Protein AF-A0A318NJJ4-F1 (afdb_monomer)

Organism: NCBI:txid2116518

Mean predicted aligned error: 2.88 Å

pLDDT: mean 95.87, std 5.03, range [59.62, 98.81]

Solvent-accessible surface area (backbone atoms only — not comparable to full-atom values): 5791 Å² total; per-residue (Å²): 135,92,82,80,89,62,46,70,67,84,82,69,56,73,90,55,97,40,100,85,46,80,36,37,73,39,50,34,52,39,53,55,47,21,29,58,55,39,72,49,64,52,66,78,52,62,68,46,78,46,83,52,81,83,38,90,68,54,39,61,36,51,52,50,21,47,42,76,59,43,64,56,92,56,97,63,81,70,46,77,47,33,70,34,80,80,70,46,85,80,78,131

Secondary structure (DSSP, 8-state):
--------------S-SSTT---HHHHHHHHHHHHHHHT--GGG--EEE------TTHHHHHHHHHHHHHSSS-SSPPEEE-THHHH-----

Radius of gyration: 13.85 Å; Cα contacts (8 Å, |Δi|>4): 101; chains: 1; bounding box: 32×30×33 Å

InterPro domains:
  IPR014031 Beta-ketoacyl synthase, C-terminal domain [PF02801] (2-92)
  IPR016039 Thiolase-like [G3DSA:3.40.47.10] (1-92)
  IPR016039 Thiolase-like [SSF53901] (1-91)
  IPR020841 Polyketide synthase, beta-ketoacyl synthase domain [PS52004] (1-92)
  IPR020841 Polyketide synthase, beta-ketoacyl synthase domain [SM00825] (1-92)
  IPR050091 Polyketide and Nonribosomal Peptide Biosynthesis Enzymes [PTHR43775] (1-92)

Sequence (92 aa):
VLAVIRGAASNQDGASNGLTAPNGPAQQRLVRLALANARLAADQVDAVDGHGTATELGDPIEAQALLATYGKDRDRPLWLSSVKSNLGHSQA

Foldseek 3Di:
DPDDQLFAFDDDQPDDPDPPQHHLVRLLVRVVRRCVSSVHQLQPAAEDADPPQVDPRVVVSRVVSNCVRNVPPYPDDRHYHHCCVVVNDPDD

Structure (mmCIF, N/CA/C/O backbone):
data_AF-A0A318NJJ4-F1
#
_entry.id   AF-A0A318NJJ4-F1
#
loop_
_atom_site.group_PDB
_atom_site.id
_atom_site.type_symbol
_atom_site.label_atom_id
_atom_site.label_alt_id
_atom_site.label_comp_id
_atom_site.label_asym_id
_atom_site.label_entity_id
_atom_site.label_seq_id
_atom_site.pdbx_PDB_ins_code
_atom_site.Cartn_x
_atom_site.Cartn_y
_atom_site.Cartn_z
_atom_site.occupancy
_atom_site.B_iso_or_equiv
_atom_site.auth_seq_id
_atom_site.auth_comp_id
_atom_site.auth_asym_id
_atom_site.auth_atom_id
_atom_site.pdbx_PDB_model_num
ATOM 1 N N . VAL A 1 1 ? -11.967 -19.888 12.771 1.00 89.38 1 VAL A N 1
ATOM 2 C CA . VAL A 1 1 ? -11.862 -19.114 11.509 1.00 89.38 1 VAL A CA 1
ATOM 3 C C . VAL A 1 1 ? -11.030 -17.873 11.800 1.00 89.38 1 VAL A C 1
ATOM 5 O O . VAL A 1 1 ? -11.353 -17.214 12.776 1.00 89.38 1 VAL A O 1
ATOM 8 N N . LEU A 1 2 ? -9.953 -17.609 11.043 1.00 97.44 2 LEU A N 1
ATOM 9 C CA . LEU A 1 2 ? -9.029 -16.485 11.300 1.00 97.44 2 LEU A CA 1
ATOM 10 C C . LEU A 1 2 ? -9.442 -15.186 10.584 1.00 97.44 2 LEU A C 1
ATOM 12 O O . LEU A 1 2 ? -9.377 -14.119 11.178 1.00 97.44 2 LEU A O 1
ATOM 16 N N . ALA A 1 3 ? -9.889 -15.276 9.327 1.00 97.25 3 ALA A N 1
ATOM 17 C CA . ALA A 1 3 ? -10.399 -14.154 8.536 1.00 97.25 3 ALA A CA 1
ATOM 18 C C . ALA A 1 3 ? -11.279 -14.663 7.378 1.00 97.25 3 ALA A C 1
ATOM 20 O O . ALA A 1 3 ? -11.344 -15.868 7.123 1.00 97.25 3 ALA A O 1
ATOM 21 N N . VAL A 1 4 ? -11.935 -13.737 6.671 1.00 97.75 4 VAL A N 1
ATOM 22 C CA . VAL A 1 4 ? -12.736 -14.003 5.465 1.00 97.75 4 VAL A CA 1
ATOM 23 C C . VAL A 1 4 ? -12.234 -13.128 4.320 1.00 97.75 4 VAL A C 1
ATOM 25 O O . VAL A 1 4 ? -12.128 -11.912 4.471 1.00 97.75 4 VAL A O 1
ATOM 28 N N . ILE A 1 5 ? -11.989 -13.728 3.154 1.00 97.94 5 ILE A N 1
ATOM 29 C CA . ILE A 1 5 ? -11.708 -12.982 1.924 1.00 97.94 5 ILE A CA 1
ATOM 30 C C . ILE A 1 5 ? -13.038 -12.472 1.369 1.00 97.94 5 ILE A C 1
ATOM 32 O O . ILE A 1 5 ? -13.871 -13.251 0.911 1.00 97.94 5 ILE A O 1
ATOM 36 N N . ARG A 1 6 ? -13.251 -11.155 1.440 1.00 98.19 6 ARG A N 1
ATOM 37 C CA . ARG A 1 6 ? -14.492 -10.510 0.982 1.00 98.19 6 ARG A CA 1
ATOM 38 C C . ARG A 1 6 ? -14.508 -10.243 -0.521 1.00 98.19 6 ARG A C 1
ATOM 40 O O . ARG A 1 6 ? -15.577 -10.287 -1.115 1.00 98.19 6 ARG A O 1
ATOM 47 N N . GLY A 1 7 ? -13.347 -9.994 -1.119 1.00 98.06 7 GLY A N 1
ATOM 48 C CA . GLY A 1 7 ? -13.170 -9.752 -2.547 1.00 98.06 7 GLY A CA 1
ATOM 49 C C . GLY A 1 7 ? -11.693 -9.819 -2.928 1.00 98.06 7 GLY A C 1
ATOM 50 O O . GLY A 1 7 ? -10.821 -9.644 -2.079 1.00 98.06 7 GLY A O 1
ATOM 51 N N . ALA A 1 8 ? -11.421 -10.094 -4.200 1.00 98.25 8 ALA A N 1
ATOM 52 C CA . ALA A 1 8 ? -10.080 -10.135 -4.772 1.00 98.25 8 ALA A CA 1
ATOM 53 C C . ALA A 1 8 ? -10.124 -9.603 -6.207 1.00 98.25 8 ALA A C 1
ATOM 55 O O . ALA A 1 8 ? -11.168 -9.668 -6.859 1.00 98.25 8 ALA A O 1
ATOM 56 N N . ALA A 1 9 ? -9.008 -9.075 -6.696 1.00 98.62 9 ALA A N 1
ATOM 57 C CA . ALA A 1 9 ? -8.872 -8.583 -8.059 1.00 98.62 9 ALA A CA 1
ATOM 58 C C . ALA A 1 9 ? -7.420 -8.723 -8.526 1.00 98.62 9 ALA A C 1
ATOM 60 O O . ALA A 1 9 ? -6.499 -8.723 -7.710 1.00 98.62 9 ALA A O 1
ATOM 61 N N . SER A 1 10 ? -7.225 -8.801 -9.837 1.00 98.50 10 SER A N 1
ATOM 62 C CA . SER A 1 10 ? -5.925 -8.690 -10.497 1.00 98.50 10 SER A CA 1
ATOM 63 C C . SER A 1 10 ? -6.077 -7.847 -11.762 1.00 98.50 10 SER A C 1
ATOM 65 O O . SER A 1 10 ? -7.158 -7.781 -12.354 1.00 98.50 10 SER A O 1
ATOM 67 N N . ASN A 1 11 ? -5.014 -7.154 -12.160 1.00 98.06 11 ASN A N 1
ATOM 68 C CA . ASN A 1 11 ? -4.941 -6.436 -13.427 1.00 98.06 11 ASN A CA 1
ATOM 69 C C . ASN A 1 11 ? -3.480 -6.350 -13.901 1.00 98.06 11 ASN A C 1
ATOM 71 O O . ASN A 1 11 ? -2.621 -7.069 -13.394 1.00 98.06 11 ASN A O 1
ATOM 75 N N . GLN A 1 12 ? -3.225 -5.517 -14.910 1.00 97.19 12 GLN A N 1
ATOM 76 C CA . GLN A 1 12 ? -1.897 -5.275 -15.462 1.00 97.19 12 GLN A CA 1
ATOM 77 C C . GLN A 1 12 ? -1.624 -3.780 -15.598 1.00 97.19 12 GLN A C 1
ATOM 79 O O . GLN A 1 12 ? -2.544 -2.991 -15.847 1.00 97.19 12 GLN A O 1
ATOM 84 N N . ASP A 1 13 ? -0.345 -3.421 -15.500 1.00 96.56 13 ASP A N 1
ATOM 85 C CA . ASP A 1 13 ? 0.124 -2.040 -15.639 1.00 96.56 13 ASP A CA 1
ATOM 86 C C . ASP A 1 13 ? -0.069 -1.498 -17.064 1.00 96.56 13 ASP A C 1
ATOM 88 O O . ASP A 1 13 ? -0.290 -0.299 -17.251 1.00 96.56 13 ASP A O 1
ATOM 92 N N . GLY A 1 14 ? -0.075 -2.385 -18.065 1.00 94.38 14 GLY A N 1
ATOM 93 C CA . GLY A 1 14 ? -0.239 -2.021 -19.470 1.00 94.38 14 GLY A CA 1
ATOM 94 C C . GLY A 1 14 ? 0.950 -1.209 -19.989 1.00 94.38 14 GLY A C 1
ATOM 95 O O . GLY A 1 14 ? 2.089 -1.447 -19.599 1.00 94.38 14 GLY A O 1
ATOM 96 N N . ALA A 1 15 ? 0.696 -0.255 -20.887 1.00 91.88 15 ALA A N 1
ATOM 97 C CA . ALA A 1 15 ? 1.737 0.661 -21.346 1.00 91.88 15 ALA A CA 1
ATOM 98 C C . ALA A 1 15 ? 2.143 1.624 -20.212 1.00 91.88 15 ALA A C 1
ATOM 100 O O . ALA A 1 15 ? 1.312 2.381 -19.704 1.00 91.88 15 ALA A O 1
ATOM 101 N N . SER A 1 16 ? 3.420 1.600 -19.830 1.00 89.00 16 SER A N 1
ATOM 102 C CA . SER A 1 16 ? 4.024 2.470 -18.813 1.00 89.00 16 SER A CA 1
ATOM 103 C C . SER A 1 16 ? 5.417 2.947 -19.264 1.00 89.00 16 SER A C 1
ATOM 105 O O . SER A 1 16 ? 5.852 2.650 -20.378 1.00 89.00 16 SER A O 1
ATOM 107 N N . ASN A 1 17 ? 6.137 3.684 -18.410 1.00 85.25 17 ASN A N 1
ATOM 108 C CA . ASN A 1 17 ? 7.473 4.239 -18.699 1.00 85.25 17 ASN A CA 1
ATOM 109 C C . ASN A 1 17 ? 8.608 3.187 -18.736 1.00 85.25 17 ASN A C 1
ATOM 111 O O . ASN A 1 17 ? 9.779 3.521 -18.571 1.00 85.25 17 ASN A O 1
ATOM 115 N N . GLY A 1 18 ? 8.275 1.914 -18.934 1.00 90.69 18 GLY A N 1
ATOM 116 C CA . GLY A 1 18 ? 9.201 0.789 -19.004 1.00 90.69 18 GLY A CA 1
ATOM 117 C C . GLY A 1 18 ? 8.511 -0.492 -18.553 1.00 90.69 18 GLY A C 1
ATOM 118 O O . GLY A 1 18 ? 7.612 -0.443 -17.724 1.00 90.69 18 GLY A O 1
ATOM 119 N N . LEU A 1 19 ? 8.937 -1.649 -19.063 1.00 91.00 19 LEU A N 1
ATOM 12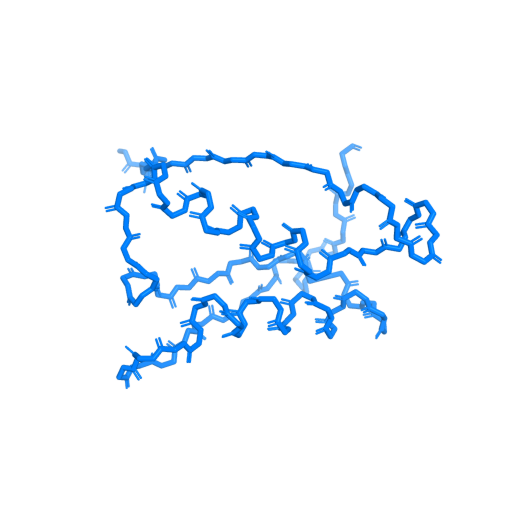0 C CA . LEU A 1 19 ? 8.276 -2.933 -18.779 1.00 91.00 19 LEU A CA 1
ATOM 121 C C . LEU A 1 19 ? 8.145 -3.239 -17.273 1.00 91.00 19 LEU A C 1
ATOM 123 O O . LEU A 1 19 ? 7.190 -3.884 -16.861 1.00 91.00 19 LEU A O 1
ATOM 127 N N . THR A 1 20 ? 9.099 -2.777 -16.464 1.00 93.12 20 THR A N 1
ATOM 128 C CA . THR A 1 20 ? 9.137 -2.979 -15.008 1.00 93.12 20 THR A CA 1
ATOM 129 C C . THR A 1 20 ? 8.716 -1.742 -14.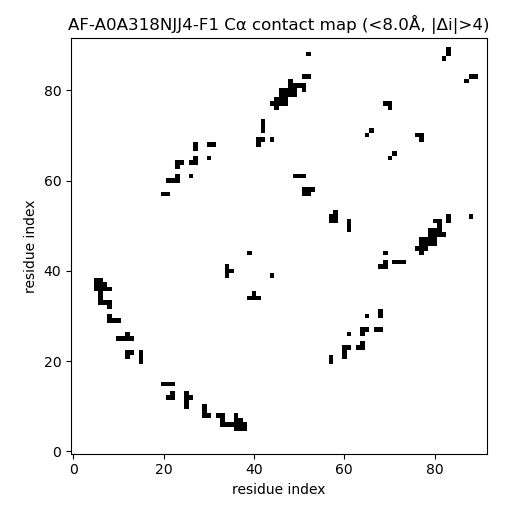212 1.00 93.12 20 THR A C 1
ATOM 131 O O . THR A 1 20 ? 8.760 -1.765 -12.983 1.00 93.12 20 THR A O 1
ATOM 134 N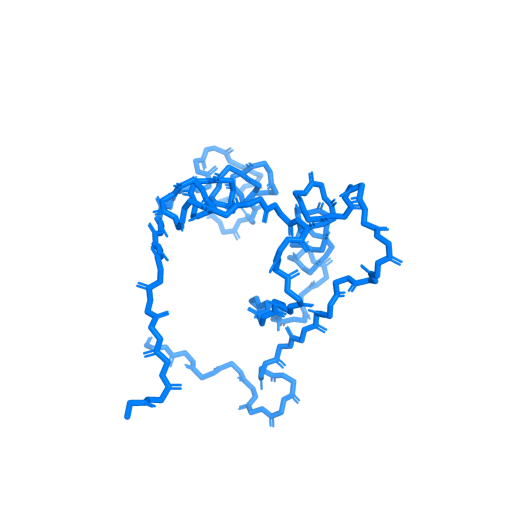 N . ALA A 1 21 ? 8.346 -0.647 -14.884 1.00 95.38 21 ALA A N 1
ATOM 135 C CA . ALA A 1 21 ? 7.944 0.583 -14.219 1.00 95.38 21 ALA A CA 1
ATOM 136 C C . ALA A 1 21 ? 6.487 0.456 -13.735 1.00 95.38 21 ALA A C 1
ATOM 138 O O . ALA A 1 21 ? 5.601 0.242 -14.573 1.00 95.38 21 ALA A O 1
ATOM 139 N N . PRO A 1 22 ? 6.220 0.631 -12.426 1.00 97.00 22 PRO A N 1
ATOM 140 C CA . PRO A 1 22 ? 4.878 0.485 -11.874 1.00 97.00 22 PRO A CA 1
ATOM 141 C C . PRO A 1 22 ? 3.931 1.578 -12.386 1.00 97.00 22 PRO A C 1
ATOM 143 O O . PRO A 1 22 ? 4.351 2.703 -12.674 1.00 97.00 22 PRO A O 1
ATOM 146 N N . ASN A 1 23 ? 2.631 1.277 -12.461 1.00 97.94 23 ASN A N 1
ATOM 147 C CA . ASN A 1 23 ? 1.618 2.203 -12.975 1.00 97.94 23 ASN A CA 1
ATOM 148 C C . ASN A 1 23 ? 0.578 2.590 -11.905 1.00 97.94 23 ASN A C 1
ATOM 150 O O . ASN A 1 23 ? -0.364 1.851 -11.619 1.00 97.94 23 ASN A O 1
ATOM 154 N N . GLY A 1 24 ? 0.695 3.803 -11.352 1.00 98.00 24 GLY A N 1
ATOM 155 C CA . GLY A 1 24 ? -0.219 4.322 -10.322 1.00 98.00 24 GLY A CA 1
ATOM 156 C C . GLY A 1 24 ? -1.706 4.269 -10.712 1.00 98.00 24 GLY A C 1
ATOM 157 O O . GLY A 1 24 ? -2.509 3.713 -9.962 1.00 98.00 24 GLY A O 1
ATOM 158 N N . PRO A 1 25 ? -2.119 4.776 -11.890 1.00 98.19 25 PRO A N 1
ATOM 159 C CA . PRO A 1 25 ? -3.490 4.615 -12.374 1.00 98.19 25 PRO A CA 1
ATOM 160 C C . PRO A 1 25 ? -3.969 3.157 -12.451 1.00 98.19 25 PRO A C 1
ATOM 162 O O . PRO A 1 25 ? -5.140 2.891 -12.165 1.00 98.19 25 PRO A O 1
ATOM 165 N N . ALA A 1 26 ? -3.105 2.208 -12.825 1.00 98.44 26 ALA A N 1
ATOM 166 C CA . ALA A 1 26 ? -3.441 0.785 -12.817 1.00 98.44 26 ALA A CA 1
ATOM 167 C C . ALA A 1 26 ? -3.669 0.263 -11.395 1.00 98.44 26 ALA A C 1
ATOM 169 O O . ALA A 1 26 ? -4.687 -0.392 -11.158 1.00 98.44 26 ALA A O 1
ATOM 170 N N . GLN A 1 27 ? -2.820 0.640 -10.438 1.00 98.56 27 GLN A N 1
ATOM 171 C CA . GLN A 1 27 ? -3.014 0.309 -9.025 1.00 98.56 27 GLN A CA 1
ATOM 172 C C . GLN A 1 27 ? -4.320 0.899 -8.469 1.00 98.56 27 GLN A C 1
ATOM 174 O O . GLN A 1 27 ? -5.088 0.199 -7.812 1.00 98.56 27 GLN A O 1
ATOM 179 N N . GLN A 1 28 ? -4.662 2.146 -8.810 1.00 98.62 28 GLN A N 1
ATOM 180 C CA . GLN A 1 28 ? -5.941 2.736 -8.395 1.00 98.62 28 GLN A CA 1
ATOM 181 C C . GLN A 1 28 ? -7.146 1.964 -8.950 1.00 98.62 28 GLN A C 1
ATOM 183 O O . GLN A 1 28 ? -8.135 1.751 -8.246 1.00 98.62 28 GLN A O 1
ATOM 188 N N . ARG A 1 29 ? -7.093 1.550 -10.226 1.00 98.56 29 ARG A N 1
ATOM 189 C CA . ARG A 1 29 ? -8.148 0.722 -10.836 1.00 98.56 29 ARG A CA 1
ATOM 190 C C . ARG A 1 29 ? -8.252 -0.636 -10.146 1.00 98.56 29 ARG A C 1
ATOM 192 O O . ARG A 1 29 ? -9.368 -1.082 -9.894 1.00 98.56 29 ARG A O 1
ATOM 199 N N . LEU A 1 30 ? -7.116 -1.253 -9.817 1.00 98.69 30 LEU A N 1
ATOM 200 C CA . LEU A 1 30 ? -7.062 -2.527 -9.100 1.00 98.69 30 LEU A CA 1
ATOM 201 C C . LEU A 1 30 ? -7.752 -2.425 -7.738 1.00 98.69 30 LEU A C 1
ATOM 203 O O . LEU A 1 30 ? -8.637 -3.222 -7.434 1.00 98.69 30 LEU A O 1
ATOM 207 N N . VAL A 1 31 ? -7.394 -1.410 -6.950 1.00 98.38 31 VAL A N 1
ATOM 208 C CA . VAL A 1 31 ? -7.973 -1.171 -5.624 1.00 98.38 31 VAL A CA 1
ATOM 209 C C . VAL A 1 31 ? -9.485 -0.947 -5.709 1.00 98.38 31 VAL A C 1
ATOM 211 O O . VAL A 1 31 ? -10.241 -1.574 -4.968 1.00 98.38 31 VAL A O 1
ATOM 214 N N . ARG A 1 32 ? -9.958 -0.112 -6.647 1.00 98.38 32 ARG A N 1
ATOM 215 C CA . ARG A 1 32 ? -11.402 0.124 -6.841 1.00 98.38 32 ARG A CA 1
ATOM 216 C C . ARG A 1 32 ? -12.147 -1.156 -7.230 1.00 98.38 32 ARG A C 1
ATOM 218 O O . ARG A 1 32 ? -13.253 -1.380 -6.746 1.00 98.38 32 ARG A O 1
ATOM 225 N N . LEU A 1 33 ? -11.542 -2.008 -8.062 1.00 98.81 33 LEU A N 1
ATOM 226 C CA . LEU A 1 33 ? -12.123 -3.296 -8.442 1.00 98.81 33 LEU A CA 1
ATOM 227 C C . LEU A 1 33 ? -12.194 -4.265 -7.251 1.00 98.81 33 LEU A C 1
ATOM 229 O O . LEU A 1 33 ? -13.222 -4.907 -7.050 1.00 98.81 33 LEU A O 1
ATOM 233 N N . ALA A 1 34 ? -11.144 -4.337 -6.428 1.00 98.69 34 ALA A N 1
ATOM 234 C CA . ALA A 1 34 ? -11.138 -5.161 -5.220 1.00 98.69 34 ALA A CA 1
ATOM 235 C C . ALA A 1 34 ? -12.222 -4.720 -4.217 1.00 98.69 34 ALA A C 1
ATOM 237 O O . ALA A 1 34 ? -12.951 -5.564 -3.694 1.00 98.69 34 ALA A O 1
ATOM 238 N N . LEU A 1 35 ? -12.383 -3.407 -4.009 1.00 98.44 35 LEU A N 1
ATOM 239 C CA . LEU A 1 35 ? -13.444 -2.829 -3.174 1.00 98.44 35 LEU A CA 1
ATOM 240 C C . LEU A 1 35 ? -14.846 -3.155 -3.706 1.00 98.44 35 LEU A C 1
ATOM 242 O O . LEU A 1 35 ? -15.710 -3.588 -2.941 1.00 98.44 35 LEU A O 1
ATOM 246 N N . ALA A 1 36 ? -15.058 -3.023 -5.019 1.00 98.62 36 ALA A N 1
ATOM 247 C CA . ALA A 1 36 ? -16.323 -3.375 -5.659 1.00 98.62 36 ALA A CA 1
ATOM 248 C C . ALA A 1 36 ? -16.654 -4.868 -5.488 1.00 98.62 36 ALA A C 1
ATOM 250 O O . ALA A 1 36 ? -17.769 -5.210 -5.087 1.00 98.62 36 ALA A O 1
ATOM 251 N N . ASN A 1 37 ? -15.675 -5.754 -5.699 1.00 98.75 37 ASN A N 1
ATOM 252 C CA . ASN A 1 37 ? -15.836 -7.197 -5.493 1.00 98.75 37 ASN A CA 1
ATOM 253 C C . ASN A 1 37 ? -16.150 -7.532 -4.026 1.00 98.75 37 ASN A C 1
ATOM 255 O O . ASN A 1 37 ? -16.963 -8.415 -3.759 1.00 98.75 37 ASN A O 1
ATOM 259 N N . ALA A 1 38 ? -15.560 -6.795 -3.080 1.00 98.56 38 ALA A N 1
ATOM 260 C CA . ALA A 1 38 ? -15.817 -6.938 -1.647 1.00 98.56 38 ALA A CA 1
ATOM 261 C C . ALA A 1 38 ? -17.148 -6.324 -1.174 1.00 98.56 38 ALA A C 1
ATOM 263 O O . ALA A 1 38 ? -17.594 -6.617 -0.054 1.00 98.56 38 ALA A O 1
ATOM 264 N N . ARG A 1 39 ? -17.782 -5.500 -2.022 1.00 98.44 39 ARG A N 1
ATOM 265 C CA . ARG A 1 39 ? -18.931 -4.642 -1.692 1.00 98.44 39 ARG A CA 1
ATOM 266 C C . ARG A 1 39 ? -18.637 -3.747 -0.484 1.00 98.44 39 ARG A C 1
ATOM 268 O O . ARG A 1 39 ? -19.419 -3.711 0.464 1.00 98.44 39 ARG A O 1
ATOM 275 N N . LEU A 1 40 ? -17.481 -3.087 -0.507 1.00 9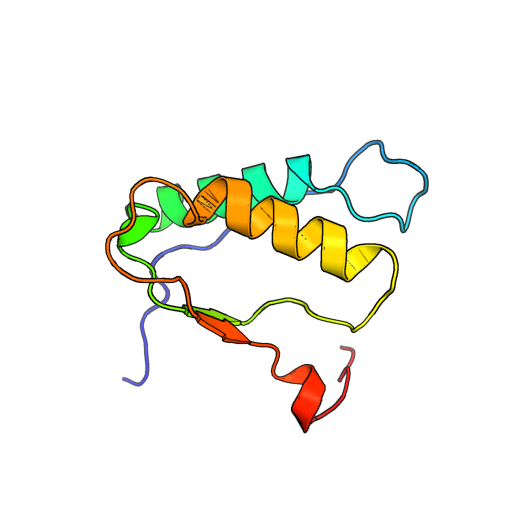7.44 40 LEU A N 1
ATOM 276 C CA . LEU A 1 40 ? -17.035 -2.153 0.525 1.00 97.44 40 LEU A CA 1
ATOM 277 C C . LEU A 1 40 ? -16.807 -0.765 -0.074 1.00 97.44 40 LEU A C 1
ATOM 279 O O . LEU A 1 40 ? -16.278 -0.635 -1.179 1.00 97.44 40 LEU A O 1
ATOM 283 N N . ALA A 1 41 ? -17.175 0.263 0.681 1.00 96.44 41 ALA A N 1
ATOM 284 C CA . ALA A 1 41 ? -16.684 1.614 0.472 1.00 96.44 41 ALA A CA 1
ATOM 285 C C . ALA A 1 41 ? -15.253 1.748 1.025 1.00 96.44 41 ALA A C 1
ATOM 287 O O . ALA A 1 41 ? -14.810 0.964 1.868 1.00 96.44 41 ALA A O 1
ATOM 288 N N . ALA A 1 42 ? -14.497 2.715 0.503 1.00 96.69 42 ALA A N 1
ATOM 289 C CA . ALA A 1 42 ? -13.076 2.849 0.811 1.00 96.69 42 ALA A CA 1
ATOM 290 C C . ALA A 1 42 ? -12.815 3.258 2.275 1.00 96.69 42 ALA A C 1
ATOM 292 O O . ALA A 1 42 ? -11.833 2.814 2.869 1.00 96.69 42 ALA A O 1
ATOM 293 N N . ASP A 1 43 ? -13.705 4.055 2.867 1.00 96.44 43 ASP A N 1
ATOM 294 C CA . ASP A 1 43 ? -13.701 4.486 4.272 1.00 96.44 43 ASP A CA 1
ATOM 295 C C . ASP A 1 43 ? -13.913 3.330 5.270 1.00 96.44 43 ASP A C 1
ATOM 297 O O . ASP A 1 43 ? -13.499 3.426 6.424 1.00 96.44 43 ASP A O 1
ATOM 301 N N . GLN A 1 44 ? -14.462 2.200 4.813 1.00 96.06 44 GLN A N 1
ATOM 302 C CA . GLN A 1 44 ? -14.656 0.986 5.616 1.00 96.06 44 GLN A CA 1
ATOM 303 C C . GLN A 1 44 ? -13.387 0.131 5.767 1.00 96.06 44 GLN A C 1
ATOM 305 O O . GLN A 1 44 ? -13.400 -0.854 6.506 1.00 96.06 44 GLN A O 1
ATOM 310 N N . VAL A 1 45 ? -12.304 0.457 5.054 1.00 97.44 45 VAL A N 1
ATOM 311 C CA . VAL A 1 45 ? -11.009 -0.229 5.182 1.00 97.44 45 VAL A CA 1
ATOM 312 C C . VAL A 1 45 ? -10.137 0.519 6.175 1.00 97.44 45 VAL A C 1
ATOM 314 O O . VAL A 1 45 ? -9.857 1.697 5.976 1.00 97.44 45 VAL A O 1
ATOM 317 N N . ASP A 1 46 ? -9.682 -0.159 7.226 1.00 97.31 46 ASP A N 1
ATOM 318 C CA . ASP A 1 46 ? -8.916 0.468 8.312 1.00 97.31 46 ASP A CA 1
ATOM 319 C C . ASP A 1 46 ? -7.414 0.473 8.078 1.00 97.31 46 ASP A C 1
ATOM 321 O O . ASP A 1 46 ? -6.729 1.427 8.449 1.00 97.31 46 ASP A O 1
ATOM 325 N N . ALA A 1 47 ? -6.909 -0.588 7.456 1.00 97.88 47 ALA A N 1
ATOM 326 C CA . ALA A 1 47 ? -5.493 -0.783 7.231 1.00 97.88 47 ALA A CA 1
ATOM 327 C C . ALA A 1 47 ? -5.226 -1.424 5.869 1.00 97.88 47 ALA A C 1
ATOM 329 O O . ALA A 1 47 ? -6.031 -2.216 5.372 1.00 97.88 47 ALA A O 1
ATOM 330 N N . VAL A 1 48 ? -4.070 -1.098 5.300 1.00 98.12 48 VAL A N 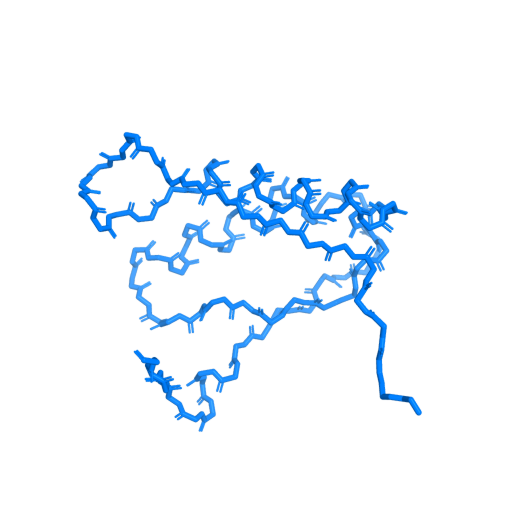1
ATOM 331 C CA . VAL A 1 48 ? -3.504 -1.726 4.108 1.00 98.12 48 VAL A CA 1
ATOM 332 C C . VAL A 1 48 ? -2.095 -2.195 4.442 1.00 98.12 48 VAL A C 1
ATOM 334 O O . VAL A 1 48 ? -1.265 -1.405 4.888 1.00 98.12 48 VAL A O 1
ATOM 337 N N . ASP A 1 49 ? -1.827 -3.474 4.188 1.00 97.94 49 ASP A N 1
ATOM 338 C CA . ASP A 1 49 ? -0.459 -3.970 4.067 1.00 97.94 49 ASP A CA 1
ATOM 339 C C . ASP A 1 49 ? -0.032 -3.800 2.604 1.00 97.94 49 ASP A C 1
ATOM 341 O O . ASP A 1 49 ? -0.529 -4.486 1.708 1.00 97.94 49 ASP A O 1
ATOM 345 N N . GLY A 1 50 ? 0.789 -2.784 2.359 1.00 97.25 50 GLY A N 1
ATOM 346 C CA . GLY A 1 50 ? 1.257 -2.389 1.041 1.00 97.25 50 GLY A CA 1
ATOM 347 C C . GLY A 1 50 ? 2.294 -3.349 0.471 1.00 97.25 50 GLY A C 1
ATOM 348 O O . GLY A 1 50 ? 2.892 -4.181 1.160 1.00 97.25 50 GLY A O 1
ATOM 349 N N . HIS A 1 51 ? 2.550 -3.202 -0.823 1.00 97.75 51 HIS A N 1
ATOM 350 C CA . HIS A 1 51 ? 3.666 -3.851 -1.479 1.00 97.75 51 HIS A CA 1
ATOM 351 C C . HIS A 1 51 ? 4.989 -3.377 -0.872 1.00 97.75 51 HIS A C 1
ATOM 353 O O . HIS A 1 51 ? 5.782 -4.232 -0.473 1.00 97.75 51 HIS A O 1
ATOM 359 N N . GLY A 1 52 ? 5.192 -2.060 -0.744 1.00 97.06 52 GLY A N 1
ATOM 360 C CA . GLY A 1 52 ? 6.202 -1.422 0.104 1.00 97.06 52 GLY A CA 1
ATOM 361 C C . GLY A 1 52 ? 7.579 -2.073 0.030 1.00 97.06 52 GLY A C 1
ATOM 362 O O . GLY A 1 52 ? 8.043 -2.649 1.017 1.00 97.06 52 GLY A O 1
ATOM 363 N N . THR A 1 53 ? 8.198 -2.031 -1.151 1.00 97.06 53 THR A N 1
ATOM 364 C CA . THR A 1 53 ? 9.534 -2.591 -1.419 1.00 97.06 53 THR A CA 1
ATOM 365 C C . THR A 1 53 ? 10.675 -1.617 -1.136 1.00 97.06 53 THR A C 1
ATOM 367 O O . THR A 1 53 ? 11.824 -1.961 -1.405 1.00 97.06 53 THR A O 1
ATOM 370 N N . ALA A 1 54 ? 10.383 -0.430 -0.592 1.00 96.19 54 ALA A N 1
ATOM 371 C CA . ALA A 1 54 ? 11.360 0.615 -0.294 1.00 96.19 54 ALA A CA 1
ATOM 372 C C . ALA A 1 54 ? 12.125 1.092 -1.541 1.00 96.19 54 ALA A C 1
ATOM 374 O O . ALA A 1 54 ? 13.326 1.353 -1.492 1.00 96.19 54 ALA A O 1
ATOM 375 N N . THR A 1 55 ? 11.433 1.195 -2.679 1.00 97.44 55 THR A N 1
ATOM 376 C CA . THR A 1 55 ? 12.035 1.690 -3.927 1.00 97.44 55 THR A CA 1
ATOM 377 C C . THR A 1 55 ? 11.736 3.172 -4.116 1.00 97.44 55 THR A C 1
ATOM 379 O O . THR A 1 55 ? 10.598 3.598 -3.928 1.00 97.44 55 THR A O 1
ATOM 382 N N . GLU A 1 56 ? 12.726 3.951 -4.565 1.00 97.62 56 GLU A N 1
ATOM 383 C CA . GLU A 1 56 ? 12.570 5.401 -4.780 1.00 97.62 56 GLU A CA 1
ATOM 384 C C . GLU A 1 56 ? 11.441 5.748 -5.759 1.00 97.62 56 GLU A C 1
ATOM 386 O O . GLU A 1 56 ? 10.789 6.778 -5.616 1.00 97.62 56 GLU A O 1
ATOM 391 N N . LEU A 1 57 ? 11.194 4.884 -6.748 1.00 97.06 57 LEU A N 1
ATOM 392 C CA . LEU A 1 57 ? 10.140 5.084 -7.739 1.00 97.06 57 LEU A CA 1
ATOM 393 C C . LEU A 1 57 ? 8.799 4.475 -7.309 1.00 97.06 57 LEU A C 1
ATOM 395 O O . LEU A 1 57 ? 7.757 5.113 -7.453 1.00 97.06 57 LEU A O 1
ATOM 399 N N . GLY A 1 58 ? 8.809 3.228 -6.834 1.00 97.81 58 GLY A N 1
ATOM 400 C CA . GLY A 1 58 ? 7.587 2.465 -6.594 1.00 97.81 58 GLY A CA 1
ATOM 401 C C . GLY A 1 58 ? 6.801 2.956 -5.386 1.00 97.81 58 GLY A C 1
ATOM 402 O O . GLY A 1 58 ? 5.582 3.082 -5.477 1.00 97.81 58 GLY A O 1
ATOM 403 N N . ASP A 1 59 ? 7.478 3.300 -4.291 1.00 98.31 59 ASP A N 1
ATOM 404 C CA . ASP A 1 59 ? 6.810 3.658 -3.039 1.00 98.31 59 ASP A CA 1
ATOM 405 C C . ASP A 1 59 ? 6.011 4.972 -3.163 1.00 98.31 59 ASP A C 1
ATOM 407 O O . ASP A 1 59 ? 4.845 4.994 -2.755 1.00 98.31 59 ASP A O 1
ATOM 411 N N . PRO A 1 60 ? 6.526 6.049 -3.801 1.00 98.31 60 PRO A N 1
ATOM 412 C CA . PRO A 1 60 ? 5.708 7.228 -4.082 1.00 98.31 60 PRO A CA 1
ATOM 413 C C . PRO A 1 60 ? 4.497 6.936 -4.977 1.00 98.31 60 PRO A C 1
ATOM 415 O O . PRO A 1 60 ? 3.432 7.517 -4.769 1.00 98.31 60 PRO A O 1
ATOM 418 N N . ILE A 1 61 ? 4.636 6.040 -5.960 1.00 98.44 61 ILE A N 1
ATOM 419 C CA . ILE A 1 61 ? 3.544 5.662 -6.869 1.00 98.44 61 ILE A CA 1
ATOM 420 C C . ILE A 1 61 ? 2.452 4.894 -6.117 1.00 98.44 61 ILE A C 1
ATOM 422 O O . ILE A 1 61 ? 1.269 5.212 -6.266 1.00 98.44 61 ILE A O 1
ATOM 426 N N . GLU A 1 62 ? 2.838 3.927 -5.286 1.00 98.56 62 GLU A N 1
ATOM 427 C CA . GLU A 1 62 ? 1.916 3.151 -4.458 1.00 98.56 62 GLU A CA 1
ATOM 428 C C . GLU A 1 62 ? 1.187 4.036 -3.444 1.00 98.56 62 GLU A C 1
ATOM 430 O O . GLU A 1 62 ? -0.045 4.029 -3.384 1.00 98.56 62 GLU A O 1
ATOM 435 N N . ALA A 1 63 ? 1.922 4.865 -2.700 1.00 97.94 63 ALA A N 1
ATOM 436 C CA . ALA A 1 63 ? 1.336 5.757 -1.707 1.00 97.94 63 ALA A CA 1
ATOM 437 C C . ALA A 1 63 ? 0.326 6.730 -2.338 1.00 97.94 63 ALA A C 1
ATOM 439 O O . ALA A 1 63 ? -0.763 6.933 -1.799 1.00 97.94 63 ALA A O 1
ATOM 440 N N . GLN A 1 64 ? 0.639 7.293 -3.511 1.00 98.19 64 GLN A N 1
ATOM 441 C CA . GLN A 1 64 ? -0.288 8.164 -4.239 1.00 98.19 64 GLN A CA 1
ATOM 442 C C . GLN A 1 64 ? -1.520 7.410 -4.746 1.00 98.19 64 GLN A C 1
ATOM 444 O O . GLN A 1 64 ? -2.626 7.955 -4.708 1.00 98.19 64 GLN A O 1
ATOM 449 N N . ALA A 1 65 ? -1.364 6.166 -5.208 1.00 98.31 65 ALA A N 1
ATOM 450 C CA . ALA A 1 65 ? -2.494 5.342 -5.620 1.00 98.31 65 ALA A CA 1
ATOM 451 C C . ALA A 1 65 ? -3.435 5.060 -4.439 1.00 98.31 65 ALA A C 1
ATOM 453 O O . ALA A 1 65 ? -4.641 5.273 -4.572 1.00 98.31 65 ALA A O 1
ATOM 454 N N . LEU A 1 66 ? -2.885 4.678 -3.282 1.00 98.00 66 LEU A N 1
ATOM 455 C CA . LEU A 1 66 ? -3.646 4.454 -2.053 1.00 98.00 66 LEU A CA 1
ATOM 456 C C . LEU A 1 66 ? -4.316 5.737 -1.549 1.00 98.00 66 LEU A C 1
ATOM 458 O O . LEU A 1 66 ? -5.490 5.705 -1.185 1.00 98.00 66 LEU A O 1
ATOM 462 N N . LEU A 1 67 ? -3.629 6.882 -1.586 1.00 97.06 67 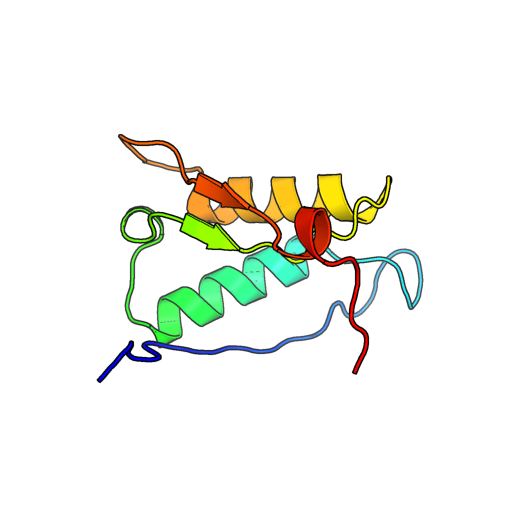LEU A N 1
ATOM 463 C CA . LEU A 1 67 ? -4.213 8.175 -1.221 1.00 97.06 67 LEU A CA 1
ATOM 464 C C . LEU A 1 67 ? -5.382 8.544 -2.149 1.00 97.06 67 LEU A C 1
ATOM 466 O O . LEU A 1 67 ? -6.430 8.989 -1.686 1.00 97.06 67 LEU A O 1
ATOM 470 N N . ALA A 1 68 ? -5.241 8.315 -3.456 1.00 97.69 68 ALA A N 1
ATOM 471 C CA . ALA A 1 68 ? -6.271 8.627 -4.444 1.00 97.69 68 ALA A CA 1
ATOM 472 C C . ALA A 1 68 ? -7.511 7.714 -4.371 1.00 97.69 68 ALA A C 1
ATOM 474 O O . ALA A 1 68 ? -8.558 8.072 -4.927 1.00 97.69 68 ALA A O 1
ATOM 475 N N . THR A 1 69 ? -7.410 6.539 -3.741 1.00 97.44 69 THR A N 1
ATOM 476 C CA . THR A 1 69 ? -8.528 5.594 -3.581 1.00 97.44 69 THR A CA 1
ATOM 477 C C . THR A 1 69 ? -9.109 5.591 -2.180 1.00 97.44 69 THR A C 1
ATOM 479 O O . THR A 1 69 ? -10.320 5.697 -2.034 1.00 97.44 69 THR A O 1
ATOM 482 N N . TYR A 1 70 ? -8.261 5.464 -1.166 1.00 97.50 70 TYR A N 1
ATOM 483 C CA . TYR A 1 70 ? -8.673 5.366 0.225 1.00 97.50 70 TYR A CA 1
ATOM 484 C C . TYR A 1 70 ? -8.688 6.718 0.923 1.00 97.50 70 TYR A C 1
ATOM 486 O O . TYR A 1 70 ? -9.485 6.903 1.822 1.00 97.50 70 TYR A O 1
ATOM 494 N N . GLY A 1 71 ? -7.846 7.674 0.535 1.00 92.25 71 GLY A N 1
ATOM 495 C CA . GLY A 1 71 ? -7.615 8.897 1.311 1.00 92.25 71 GLY A CA 1
ATOM 496 C C . GLY A 1 71 ? -8.727 9.951 1.294 1.00 92.25 71 GLY A C 1
ATOM 497 O O . GLY A 1 71 ? -8.539 11.008 1.889 1.00 92.25 71 GLY A O 1
ATOM 498 N N . LYS A 1 72 ? -9.852 9.714 0.610 1.00 88.69 72 LYS A N 1
ATOM 499 C CA . LYS A 1 72 ? -10.959 10.679 0.510 1.00 88.69 72 LYS A CA 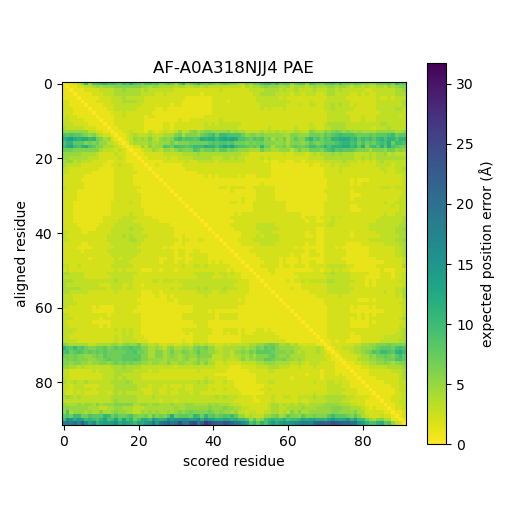1
ATOM 500 C C . LYS A 1 72 ? -12.050 10.385 1.533 1.00 88.69 72 LYS A C 1
ATOM 502 O O . LYS A 1 72 ? -12.327 9.221 1.793 1.00 88.69 72 LYS A O 1
ATOM 507 N N . ASP A 1 73 ? -12.675 11.447 2.043 1.00 87.38 73 ASP A N 1
ATOM 508 C CA . ASP A 1 73 ? -13.898 11.394 2.855 1.00 87.38 73 ASP A CA 1
ATOM 509 C C . ASP A 1 73 ? -13.791 10.465 4.078 1.00 87.38 73 ASP A C 1
ATOM 511 O O . ASP A 1 73 ? -14.687 9.677 4.366 1.00 87.38 73 ASP A O 1
ATOM 515 N N . ARG A 1 74 ? -12.661 10.540 4.796 1.00 92.62 74 ARG A N 1
ATOM 516 C CA . ARG A 1 74 ? -12.418 9.748 6.007 1.00 92.62 74 ARG A CA 1
ATOM 517 C C . ARG A 1 74 ? -12.303 10.619 7.249 1.00 92.62 74 ARG A C 1
ATOM 519 O O . ARG A 1 74 ? -11.519 11.563 7.268 1.00 92.62 74 ARG A O 1
ATOM 526 N N . ASP A 1 75 ? -12.953 10.181 8.323 1.00 93.06 75 ASP A N 1
ATOM 527 C CA . ASP A 1 75 ? -12.797 10.77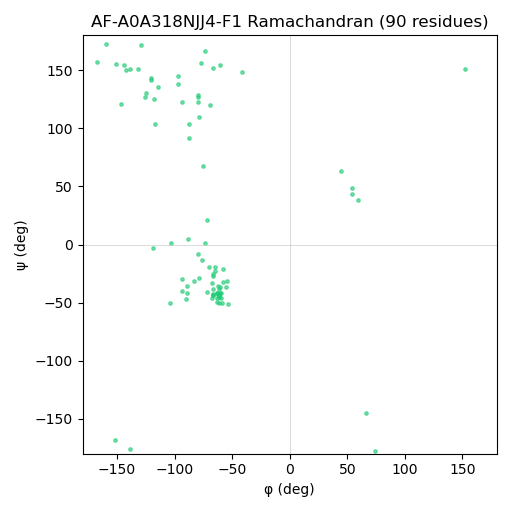3 9.660 1.00 93.06 75 ASP A CA 1
ATOM 528 C C . ASP A 1 75 ? -11.517 10.305 10.368 1.00 93.06 75 ASP A C 1
ATOM 530 O O . ASP A 1 75 ? -10.946 11.016 11.195 1.00 93.06 75 ASP A O 1
ATOM 534 N N . ARG A 1 76 ? -11.058 9.086 10.049 1.00 93.94 76 ARG A N 1
ATOM 535 C CA . ARG A 1 76 ? -9.852 8.469 10.616 1.00 93.94 76 ARG A CA 1
ATOM 536 C C . ARG A 1 76 ? -8.837 8.125 9.527 1.00 93.94 76 ARG A C 1
ATOM 538 O O . ARG A 1 76 ? -9.244 7.683 8.445 1.00 93.94 76 ARG A O 1
ATOM 545 N N . PRO A 1 77 ? -7.527 8.268 9.799 1.00 95.12 77 PRO A N 1
ATOM 546 C CA . PRO A 1 77 ? -6.502 7.929 8.822 1.00 95.12 77 PRO A CA 1
ATOM 547 C C . PRO A 1 77 ? -6.579 6.449 8.429 1.00 95.12 77 PRO A C 1
ATOM 549 O O . PRO A 1 77 ? -7.054 5.606 9.192 1.00 95.12 77 PRO A O 1
ATOM 552 N N . LEU A 1 78 ? -6.104 6.141 7.223 1.00 97.38 78 LEU A N 1
ATOM 553 C CA . LEU A 1 78 ? -5.801 4.772 6.820 1.00 97.38 78 LEU A CA 1
ATOM 554 C C . LEU A 1 78 ? -4.439 4.382 7.404 1.00 97.38 78 LEU A C 1
ATOM 556 O O . LEU A 1 78 ? -3.459 5.098 7.194 1.00 97.38 78 LEU A O 1
ATOM 560 N N . TRP A 1 79 ? -4.359 3.241 8.084 1.00 97.62 79 TRP A N 1
ATOM 561 C CA . TRP A 1 79 ? -3.075 2.692 8.518 1.00 97.62 79 TRP A CA 1
ATOM 562 C C . TRP A 1 79 ? -2.385 1.983 7.349 1.00 97.62 79 TRP A C 1
ATOM 564 O O . TRP A 1 79 ? -2.976 1.113 6.716 1.00 97.62 79 TRP A O 1
ATOM 574 N N . LEU A 1 80 ? -1.138 2.348 7.058 1.00 97.25 80 LEU A N 1
ATOM 575 C CA . LEU A 1 80 ? -0.340 1.743 5.990 1.00 97.25 80 LEU A CA 1
ATOM 576 C C . LEU A 1 80 ? 0.899 1.070 6.586 1.00 97.25 80 LEU A C 1
ATOM 578 O O . LEU A 1 80 ? 1.671 1.719 7.292 1.00 97.25 80 LEU A O 1
ATOM 582 N N . SER A 1 81 ? 1.087 -0.216 6.295 1.00 97.44 81 SER A N 1
ATOM 583 C CA . SER A 1 81 ? 2.265 -1.002 6.684 1.00 97.44 81 SER A CA 1
ATOM 584 C C . SER A 1 81 ? 2.876 -1.739 5.493 1.00 97.44 81 SER A C 1
ATOM 586 O O . SER A 1 81 ? 2.301 -1.760 4.412 1.00 97.44 81 SER A O 1
ATOM 588 N N . SER A 1 82 ? 4.045 -2.348 5.698 1.00 97.88 82 SER A N 1
ATOM 589 C CA . SER A 1 82 ? 4.584 -3.400 4.830 1.00 97.88 82 SER A CA 1
ATOM 590 C C . SER A 1 82 ? 5.365 -4.385 5.691 1.00 97.88 82 SER A C 1
ATOM 592 O O . SER A 1 82 ? 6.360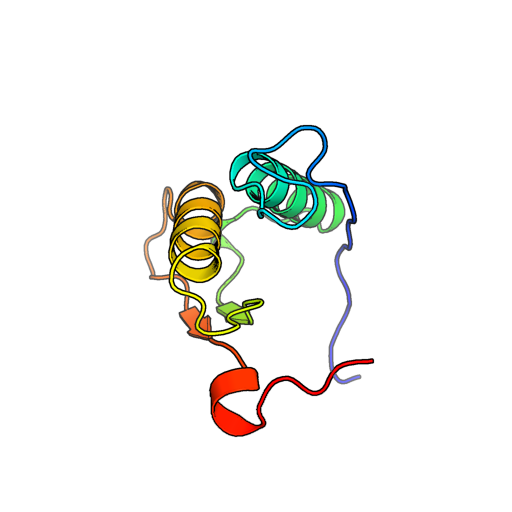 -4.013 6.329 1.00 97.88 82 SER A O 1
ATOM 594 N N . VAL A 1 83 ? 4.961 -5.657 5.676 1.00 97.56 83 VAL A N 1
ATOM 595 C CA . VAL A 1 83 ? 5.686 -6.737 6.370 1.00 97.56 83 VAL A CA 1
ATOM 596 C C . VAL A 1 83 ? 7.145 -6.873 5.899 1.00 97.56 83 VAL A C 1
ATOM 598 O O . VAL A 1 83 ? 8.001 -7.368 6.637 1.00 97.56 83 VAL A O 1
ATOM 601 N N . LYS A 1 84 ? 7.474 -6.375 4.695 1.00 97.75 84 LYS A N 1
ATOM 602 C CA . LYS A 1 84 ? 8.840 -6.413 4.145 1.00 97.75 84 LYS A CA 1
ATOM 603 C C . LYS A 1 84 ? 9.826 -5.575 4.954 1.00 97.75 84 LYS A C 1
ATOM 605 O O . LYS A 1 84 ? 11.015 -5.874 4.928 1.00 97.75 84 LYS A O 1
ATOM 610 N N . SER A 1 85 ? 9.353 -4.585 5.712 1.00 95.44 85 SER A N 1
ATOM 611 C CA . SER A 1 85 ? 10.215 -3.830 6.631 1.00 95.44 85 SER A CA 1
ATOM 612 C C . SER A 1 85 ? 10.734 -4.684 7.797 1.00 95.44 85 SER A C 1
ATOM 614 O O . SER A 1 85 ? 11.805 -4.408 8.329 1.00 95.44 85 SER A O 1
ATOM 616 N N . ASN A 1 86 ? 10.016 -5.750 8.165 1.00 97.44 86 ASN A N 1
ATOM 617 C CA . ASN A 1 86 ? 10.409 -6.675 9.227 1.00 97.44 86 ASN A CA 1
ATOM 618 C C . ASN A 1 86 ? 11.191 -7.883 8.700 1.00 97.44 86 ASN A C 1
ATOM 620 O O . ASN A 1 86 ? 12.117 -8.340 9.364 1.00 97.44 86 ASN A O 1
ATOM 624 N N . LEU A 1 87 ? 10.789 -8.425 7.545 1.00 96.81 87 LEU A N 1
ATOM 625 C CA . LEU A 1 87 ? 11.244 -9.740 7.065 1.00 96.81 87 LEU A CA 1
ATOM 626 C C . LEU A 1 87 ? 12.000 -9.698 5.726 1.00 96.81 87 LEU A C 1
ATOM 628 O O . LEU A 1 87 ? 12.467 -10.733 5.254 1.00 96.81 87 LEU A O 1
ATOM 632 N N . GLY A 1 88 ? 12.129 -8.525 5.104 1.00 93.94 88 GLY A N 1
ATOM 633 C CA . GLY A 1 88 ? 12.665 -8.382 3.752 1.00 93.94 88 GLY A CA 1
ATOM 634 C C . GLY A 1 88 ? 11.692 -8.847 2.662 1.00 93.94 88 GLY A C 1
ATOM 635 O O . GLY A 1 88 ? 10.548 -9.228 2.919 1.00 93.94 88 GLY A O 1
ATOM 636 N N . HIS A 1 89 ? 12.137 -8.794 1.404 1.00 94.38 89 HIS A N 1
ATOM 637 C CA . HIS A 1 89 ? 11.326 -9.226 0.267 1.00 94.38 89 HIS A CA 1
ATOM 638 C C . HIS A 1 89 ? 11.506 -10.730 0.007 1.00 94.38 89 HIS A C 1
ATOM 640 O O . HIS A 1 89 ? 12.375 -11.144 -0.755 1.00 94.38 89 HIS A O 1
ATOM 646 N N . SER A 1 90 ? 10.645 -11.550 0.614 1.00 88.31 90 SER A N 1
ATOM 647 C CA . SER A 1 90 ? 10.632 -13.014 0.470 1.00 88.31 90 SER A CA 1
ATOM 648 C C . SER A 1 90 ? 10.037 -13.450 -0.876 1.00 88.31 90 SER A C 1
ATOM 650 O O . SER A 1 90 ? 8.921 -13.959 -0.915 1.00 88.31 90 SER A O 1
ATOM 652 N N . GLN A 1 91 ? 10.725 -13.151 -1.980 1.00 80.75 91 GLN A N 1
ATOM 653 C CA . GLN A 1 91 ? 10.304 -13.509 -3.343 1.00 80.75 91 GLN A CA 1
ATOM 654 C C . GLN A 1 91 ? 9.722 -14.937 -3.419 1.00 80.75 91 GLN A C 1
ATOM 656 O O . GLN A 1 91 ? 10.130 -15.813 -2.657 1.00 80.75 91 GLN A O 1
ATOM 661 N N . ALA A 1 92 ? 8.764 -15.147 -4.325 1.00 59.62 92 ALA A N 1
ATOM 662 C CA . ALA A 1 92 ? 8.196 -16.463 -4.621 1.00 59.62 92 ALA A CA 1
ATOM 663 C C . ALA A 1 92 ? 8.903 -17.108 -5.816 1.00 59.62 92 ALA A C 1
ATOM 665 O O . ALA A 1 92 ? 9.287 -16.347 -6.735 1.00 59.62 92 ALA A O 1
#

Nearest PDB structures (foldseek):
  7s6d-assembly1_A  TM=9.967E-01  e=2.251E-08  Saccharopolyspora erythraea
  7s6c-assembly1_B  TM=9.940E-01  e=2.406E-08  Saccharopolyspora erythraea
  7m7g-assembly1_B  TM=9.813E-01  e=4.667E-08  Saccharopolyspora erythraea
  7m7g-assembly1_A  TM=9.769E-01  e=6.946E-08  Saccharopolyspora erythraea
  8tjn-assembly1_A  TM=9.833E-01  e=7.422E-08  Saccharopolyspora erythraea